Protein AF-A0A9X5REJ7-F1 (afdb_monomer)

Structure (mmCIF, N/CA/C/O backbone):
data_AF-A0A9X5REJ7-F1
#
_entry.id   AF-A0A9X5REJ7-F1
#
loop_
_atom_site.group_PDB
_atom_site.id
_atom_site.type_symbol
_atom_site.label_atom_id
_atom_site.label_alt_id
_atom_site.label_comp_id
_atom_site.label_asym_id
_atom_site.label_entity_id
_atom_site.label_seq_id
_atom_site.pdbx_PDB_ins_code
_atom_site.Cartn_x
_atom_site.Cartn_y
_atom_site.Cartn_z
_atom_site.occupancy
_atom_site.B_iso_or_equiv
_atom_site.auth_seq_id
_atom_site.auth_comp_id
_atom_site.auth_asym_id
_atom_site.auth_atom_id
_atom_site.pdbx_PDB_model_num
ATOM 1 N N . MET A 1 1 ? -12.406 -6.381 -7.201 1.00 56.72 1 MET A N 1
ATOM 2 C CA . MET A 1 1 ? -11.060 -6.439 -6.590 1.00 56.72 1 MET A CA 1
ATOM 3 C C . MET A 1 1 ? -10.412 -5.089 -6.835 1.00 56.72 1 MET A C 1
ATOM 5 O O . ME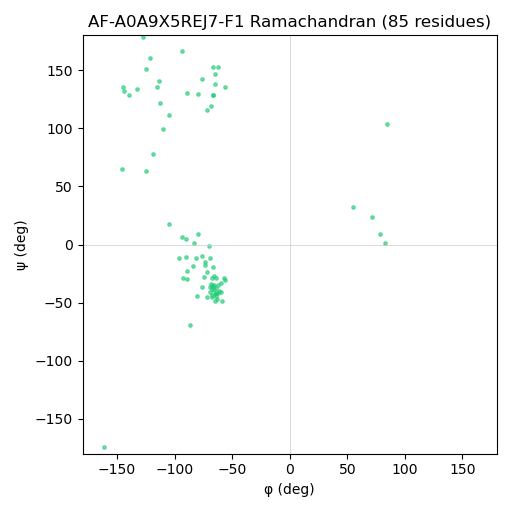T A 1 1 ? -10.488 -4.625 -7.964 1.00 56.72 1 MET A O 1
ATOM 9 N N . LEU A 1 2 ? -9.884 -4.427 -5.805 1.00 75.19 2 LEU A N 1
ATOM 10 C CA . LEU A 1 2 ? -9.185 -3.151 -5.974 1.00 75.19 2 LEU A CA 1
ATOM 11 C C . LEU A 1 2 ? -7.759 -3.424 -6.462 1.00 75.19 2 LEU A C 1
ATOM 13 O O . LEU A 1 2 ? -7.053 -4.248 -5.878 1.00 75.19 2 LEU A O 1
ATOM 17 N N . THR A 1 3 ? -7.345 -2.751 -7.534 1.00 83.94 3 THR A N 1
ATOM 18 C CA . THR A 1 3 ? -5.957 -2.795 -8.002 1.00 83.94 3 THR A CA 1
ATOM 19 C C . THR A 1 3 ? -5.102 -2.006 -7.026 1.00 83.94 3 THR A C 1
ATOM 21 O O . THR A 1 3 ? -5.279 -0.797 -6.892 1.00 83.94 3 THR A O 1
ATOM 24 N N . ALA A 1 4 ? -4.183 -2.686 -6.343 1.00 88.25 4 ALA A N 1
ATOM 25 C CA . ALA A 1 4 ? -3.261 -2.013 -5.446 1.00 88.25 4 ALA A CA 1
ATOM 26 C C . ALA A 1 4 ? -2.304 -1.117 -6.237 1.00 88.25 4 ALA A C 1
ATOM 28 O O . ALA A 1 4 ? -1.666 -1.574 -7.189 1.00 88.25 4 ALA A O 1
ATOM 29 N N . LYS A 1 5 ? -2.207 0.150 -5.830 1.00 90.56 5 LYS A N 1
ATOM 30 C CA . LYS A 1 5 ? -1.314 1.135 -6.439 1.00 90.56 5 LYS A CA 1
ATOM 31 C C . LYS A 1 5 ? -0.244 1.586 -5.450 1.00 90.56 5 LYS A C 1
ATOM 33 O O . LYS A 1 5 ? -0.543 1.863 -4.288 1.00 90.56 5 LYS A O 1
ATOM 38 N N . CYS A 1 6 ? 1.003 1.671 -5.910 1.00 91.00 6 CYS A N 1
ATOM 39 C CA . CYS A 1 6 ? 2.089 2.206 -5.099 1.00 91.00 6 CYS A CA 1
ATOM 40 C C . CYS A 1 6 ? 1.873 3.701 -4.828 1.00 91.00 6 CYS A C 1
ATOM 42 O O . CYS A 1 6 ? 1.673 4.470 -5.764 1.00 91.00 6 CYS A O 1
ATOM 44 N N . ILE A 1 7 ? 1.942 4.131 -3.569 1.00 90.06 7 ILE A N 1
ATOM 45 C CA . ILE A 1 7 ? 1.772 5.550 -3.208 1.00 90.06 7 ILE A CA 1
ATOM 46 C C . ILE A 1 7 ? 2.982 6.423 -3.580 1.00 90.06 7 ILE A C 1
ATOM 48 O O . ILE A 1 7 ? 2.849 7.638 -3.646 1.00 90.06 7 ILE A O 1
ATOM 52 N N . GLY A 1 8 ? 4.147 5.815 -3.833 1.00 88.31 8 GLY A N 1
ATOM 53 C CA . GLY A 1 8 ? 5.356 6.522 -4.263 1.00 88.31 8 GLY A CA 1
ATOM 54 C C . GLY A 1 8 ? 5.403 6.707 -5.779 1.00 88.31 8 GLY A C 1
ATOM 55 O O . GLY A 1 8 ? 5.258 7.811 -6.288 1.00 88.31 8 GLY A O 1
ATOM 56 N N . CYS A 1 9 ? 5.582 5.610 -6.516 1.00 88.50 9 CYS A N 1
ATOM 57 C CA . CYS A 1 9 ? 5.740 5.632 -7.975 1.00 88.50 9 CYS A CA 1
ATOM 58 C C . CYS A 1 9 ? 4.447 5.376 -8.764 1.00 88.50 9 CYS A C 1
ATOM 60 O O . CYS A 1 9 ? 4.424 5.550 -9.979 1.00 88.50 9 CYS A O 1
ATOM 62 N N . GLY A 1 10 ? 3.370 4.925 -8.116 1.00 88.56 10 GLY A N 1
ATOM 63 C CA . GLY A 1 10 ? 2.125 4.602 -8.809 1.00 88.56 10 GLY A CA 1
ATOM 64 C C . GLY A 1 10 ? 2.104 3.263 -9.546 1.00 88.56 10 GLY A C 1
ATOM 65 O O . GLY A 1 10 ? 1.141 3.028 -10.275 1.00 88.56 10 GLY A O 1
ATOM 66 N N . CYS A 1 11 ? 3.111 2.399 -9.370 1.00 90.81 11 CYS A N 1
ATOM 67 C CA . CYS A 1 11 ? 3.133 1.079 -9.998 1.00 90.81 11 CYS A CA 1
ATOM 68 C C . CYS A 1 11 ? 1.961 0.202 -9.537 1.00 90.81 11 CYS A C 1
ATOM 70 O O . CYS A 1 11 ? 1.438 0.361 -8.428 1.00 90.81 11 CYS A O 1
ATOM 72 N N . THR A 1 12 ? 1.563 -0.729 -10.395 1.00 88.50 12 THR A N 1
ATOM 73 C CA . THR A 1 12 ? 0.500 -1.712 -10.146 1.00 88.50 12 THR A CA 1
ATOM 74 C C . THR A 1 12 ? 1.021 -3.121 -10.428 1.00 88.50 12 THR A C 1
ATOM 76 O O . THR A 1 12 ? 2.175 -3.289 -10.814 1.00 88.50 12 THR A O 1
ATOM 79 N N . ASP A 1 13 ? 0.183 -4.139 -10.219 1.0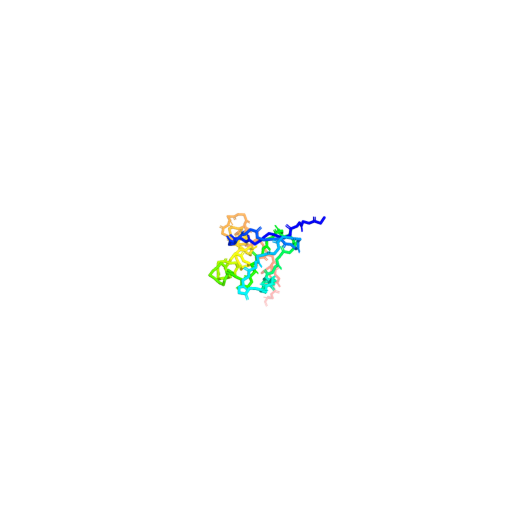0 83.06 13 ASP A N 1
ATOM 80 C CA . ASP A 1 13 ? 0.536 -5.542 -10.488 1.00 83.06 13 ASP A CA 1
ATOM 81 C C . ASP A 1 13 ? 0.911 -5.791 -11.962 1.00 83.06 13 ASP A C 1
ATOM 83 O O . ASP A 1 13 ? 1.804 -6.579 -12.251 1.00 83.06 13 ASP A O 1
ATOM 87 N N . ASP A 1 14 ? 0.274 -5.055 -12.879 1.00 83.81 14 ASP A N 1
ATOM 88 C CA . ASP A 1 14 ? 0.488 -5.164 -14.328 1.00 83.81 14 ASP A CA 1
ATOM 89 C C . ASP A 1 14 ? 1.559 -4.182 -14.845 1.00 83.81 14 ASP A C 1
ATOM 91 O O . ASP A 1 14 ? 2.269 -4.461 -15.806 1.00 83.81 14 ASP A O 1
ATOM 95 N N . HIS A 1 15 ? 1.730 -3.037 -14.173 1.00 85.06 15 HIS A N 1
ATOM 96 C CA . HIS A 1 15 ? 2.710 -2.005 -14.524 1.00 85.06 15 HIS A CA 1
ATOM 97 C C . HIS A 1 15 ? 3.715 -1.803 -13.383 1.00 85.06 15 HIS A C 1
ATOM 99 O O . HIS A 1 15 ? 3.630 -0.836 -12.618 1.00 85.06 15 HIS A O 1
ATOM 105 N N . ALA A 1 16 ? 4.676 -2.722 -13.275 1.00 86.31 16 ALA A N 1
ATOM 106 C CA . ALA A 1 16 ? 5.786 -2.627 -12.332 1.00 86.31 16 ALA A CA 1
ATOM 107 C C . ALA A 1 16 ? 6.848 -1.618 -12.806 1.00 86.31 16 ALA A C 1
ATOM 109 O O . ALA A 1 16 ? 7.170 -1.533 -13.992 1.00 86.31 16 ALA A O 1
ATOM 110 N N . CYS A 1 17 ? 7.437 -0.872 -11.868 1.00 86.69 17 CYS A N 1
ATOM 111 C CA . CYS A 1 17 ? 8.640 -0.092 -12.148 1.00 86.69 17 CYS A CA 1
ATOM 112 C C . CYS A 1 17 ? 9.804 -1.028 -12.472 1.00 86.69 17 CYS A C 1
ATOM 114 O O . CYS A 1 17 ? 9.915 -2.106 -11.895 1.00 86.69 17 CYS A O 1
ATOM 116 N N . VAL A 1 18 ? 10.699 -0.598 -13.355 1.00 84.88 18 VAL A N 1
ATOM 117 C CA . VAL A 1 18 ? 11.939 -1.321 -13.640 1.00 84.88 18 VAL A CA 1
ATOM 118 C C . VAL A 1 18 ? 13.075 -0.575 -12.961 1.00 84.88 18 VAL A C 1
ATOM 120 O O . VAL A 1 18 ? 13.412 0.538 -13.359 1.00 84.88 18 VAL A O 1
ATOM 123 N N . GLU A 1 19 ? 13.658 -1.183 -11.934 1.00 78.38 19 GLU A N 1
ATOM 124 C CA . GLU A 1 19 ? 14.806 -0.639 -11.219 1.00 78.38 19 GLU A CA 1
ATOM 125 C C . GLU A 1 19 ? 16.020 -1.526 -11.490 1.00 78.38 19 GLU A C 1
ATOM 127 O O . GLU A 1 19 ? 15.992 -2.735 -11.271 1.00 78.38 19 GLU A O 1
ATOM 132 N N . ASN A 1 20 ? 17.082 -0.931 -12.034 1.00 75.50 20 ASN A N 1
ATOM 133 C CA . ASN A 1 20 ? 18.327 -1.629 -12.364 1.00 75.50 20 ASN A CA 1
ATOM 134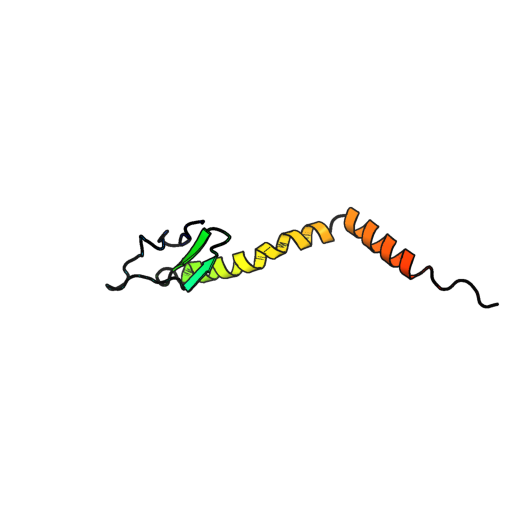 C C . ASN A 1 20 ? 18.154 -2.866 -13.281 1.00 75.50 20 ASN A C 1
ATOM 136 O O . ASN A 1 20 ? 18.887 -3.846 -13.173 1.00 75.50 20 ASN A O 1
ATOM 140 N N . GLY A 1 21 ? 17.162 -2.831 -14.179 1.00 81.12 21 GLY A N 1
ATOM 141 C CA . GLY A 1 21 ? 16.850 -3.930 -15.101 1.00 81.12 21 GLY A CA 1
ATOM 142 C C . GLY A 1 21 ? 15.987 -5.048 -14.506 1.00 81.12 21 GLY A C 1
ATOM 143 O O . GLY A 1 21 ? 15.676 -6.002 -15.215 1.00 81.12 21 GLY A O 1
ATOM 144 N N . GLN A 1 22 ? 15.565 -4.933 -13.243 1.00 83.69 22 GLN A N 1
ATOM 145 C CA . GLN A 1 22 ? 14.654 -5.877 -12.597 1.00 83.69 22 GLN A CA 1
ATOM 146 C C . GLN A 1 22 ? 13.306 -5.209 -12.287 1.00 83.69 22 GLN A C 1
ATOM 148 O O . GLN A 1 22 ? 13.272 -4.046 -11.878 1.00 83.69 22 GLN A O 1
ATOM 153 N N . PRO A 1 23 ? 12.176 -5.916 -12.471 1.00 86.81 23 PRO A N 1
ATOM 154 C CA . PRO A 1 23 ? 10.880 -5.399 -12.062 1.00 86.81 23 PRO A CA 1
ATOM 155 C C . PRO A 1 23 ? 10.833 -5.254 -10.537 1.00 86.81 23 PRO A C 1
ATOM 157 O O . PRO A 1 23 ? 11.294 -6.123 -9.792 1.00 86.81 23 PRO A O 1
ATOM 160 N N . CYS A 1 24 ? 10.264 -4.150 -10.064 1.00 88.81 24 CYS A N 1
ATOM 161 C CA . CYS A 1 24 ? 10.023 -3.936 -8.649 1.00 88.81 24 CYS A CA 1
ATOM 162 C C . CYS A 1 24 ? 8.977 -4.932 -8.136 1.00 88.81 24 CYS A C 1
ATOM 164 O O . CYS A 1 24 ? 8.088 -5.362 -8.870 1.00 88.81 24 CYS A O 1
ATOM 166 N N . HIS A 1 25 ? 9.044 -5.247 -6.849 1.00 88.25 25 HIS A N 1
ATOM 167 C CA . HIS A 1 25 ? 8.067 -6.101 -6.179 1.00 88.25 25 HIS A CA 1
ATOM 168 C C . HIS A 1 25 ? 7.407 -5.349 -5.023 1.00 88.25 25 HIS A C 1
ATOM 170 O O . HIS A 1 25 ? 7.929 -4.347 -4.530 1.00 88.25 25 HIS A O 1
ATOM 176 N N . TRP A 1 26 ? 6.245 -5.824 -4.582 1.00 90.00 26 TRP A N 1
ATOM 177 C CA . TRP A 1 26 ? 5.548 -5.261 -3.429 1.00 90.00 26 TRP A CA 1
ATOM 178 C C . TRP A 1 26 ? 6.331 -5.541 -2.141 1.00 90.00 26 TRP A C 1
ATOM 180 O O . TRP A 1 26 ? 6.506 -6.698 -1.770 1.00 90.00 26 TRP A O 1
ATOM 190 N N . LEU A 1 27 ? 6.762 -4.490 -1.436 1.00 88.62 27 LEU A N 1
ATOM 191 C CA . LEU A 1 27 ? 7.298 -4.612 -0.074 1.00 88.62 27 LEU A CA 1
ATOM 192 C C . LEU A 1 27 ? 6.158 -4.720 0.940 1.00 88.62 27 LEU A C 1
ATOM 194 O O . LEU A 1 27 ? 6.180 -5.543 1.852 1.00 88.62 27 LEU A O 1
ATOM 198 N N . ARG A 1 28 ? 5.137 -3.876 0.767 1.00 88.31 28 ARG A N 1
ATOM 199 C CA . ARG A 1 28 ? 3.923 -3.853 1.584 1.00 88.31 28 ARG A CA 1
ATOM 200 C C . ARG A 1 28 ? 2.740 -3.493 0.704 1.00 88.31 28 ARG A C 1
ATOM 202 O O . ARG A 1 28 ? 2.820 -2.569 -0.094 1.00 88.31 28 ARG A O 1
ATOM 209 N N . VAL A 1 29 ? 1.628 -4.202 0.853 1.00 88.88 29 VAL A N 1
ATOM 210 C CA . VAL A 1 29 ? 0.419 -3.946 0.067 1.00 88.88 29 VAL A CA 1
ATOM 211 C C . VAL A 1 29 ? -0.820 -4.173 0.917 1.00 88.88 29 VAL A C 1
ATOM 213 O O . VAL A 1 29 ? -0.944 -5.194 1.590 1.00 88.88 29 VAL A O 1
ATOM 216 N N . ASN A 1 30 ? -1.741 -3.218 0.878 1.00 86.88 30 ASN A N 1
ATOM 217 C CA . ASN A 1 30 ? -3.066 -3.336 1.454 1.00 86.88 30 ASN A CA 1
ATOM 218 C C . ASN A 1 30 ? -4.096 -3.405 0.321 1.00 86.88 30 ASN A C 1
ATOM 220 O O . ASN A 1 30 ? -4.503 -2.399 -0.257 1.00 86.88 30 ASN A O 1
ATOM 224 N N . ARG A 1 31 ? -4.531 -4.629 0.013 1.00 85.62 31 ARG A N 1
ATOM 225 C CA . ARG A 1 31 ? -5.528 -4.893 -1.035 1.00 85.62 31 ARG A CA 1
ATOM 226 C C . ARG A 1 31 ? -6.949 -4.486 -0.632 1.00 85.62 31 ARG A C 1
ATOM 228 O O . ARG A 1 31 ? -7.804 -4.411 -1.508 1.00 85.62 31 ARG A O 1
ATOM 235 N N . VAL A 1 32 ? -7.196 -4.239 0.658 1.00 85.06 32 VAL A N 1
ATOM 236 C CA . VAL A 1 32 ? -8.490 -3.748 1.161 1.00 85.06 32 VAL A CA 1
ATOM 237 C C . VAL A 1 32 ? -8.677 -2.290 0.759 1.00 85.06 32 VAL A C 1
ATOM 239 O O . VAL A 1 32 ? -9.712 -1.934 0.216 1.00 85.06 32 VAL A O 1
ATOM 242 N N . GLU A 1 33 ? -7.631 -1.489 0.940 1.00 82.31 33 GLU A N 1
ATOM 243 C CA . GLU A 1 33 ? -7.625 -0.055 0.628 1.00 82.31 33 GLU A CA 1
ATOM 244 C C . GLU A 1 33 ? -7.165 0.237 -0.817 1.00 82.31 33 GLU A C 1
ATOM 246 O O . GLU A 1 33 ? -7.264 1.361 -1.297 1.00 82.31 33 GLU A O 1
ATOM 251 N N . GLY A 1 34 ? -6.631 -0.762 -1.533 1.00 87.38 34 GLY A N 1
ATOM 252 C CA . GLY A 1 34 ? -6.107 -0.584 -2.893 1.00 87.38 34 GLY A CA 1
ATOM 253 C C . GLY A 1 34 ? -4.796 0.211 -2.955 1.00 87.38 34 GLY A C 1
ATOM 254 O O . GLY A 1 34 ? -4.462 0.775 -3.996 1.00 87.38 34 GLY A O 1
ATOM 255 N N . ILE A 1 35 ? -4.024 0.237 -1.868 1.00 88.12 35 ILE A N 1
ATOM 256 C CA . ILE A 1 35 ? -2.767 0.992 -1.763 1.00 88.12 35 ILE A CA 1
ATOM 257 C C . ILE A 1 35 ? -1.603 0.090 -1.352 1.00 88.12 35 ILE A C 1
ATOM 259 O O . ILE A 1 35 ? -1.779 -0.908 -0.655 1.00 88.12 35 ILE A O 1
ATOM 263 N N . GLY A 1 36 ? -0.387 0.436 -1.761 1.00 90.62 36 GLY A N 1
ATOM 264 C CA . GLY A 1 36 ? 0.820 -0.302 -1.396 1.00 90.62 36 GLY A CA 1
ATOM 265 C C . GLY A 1 36 ? 2.098 0.503 -1.586 1.00 90.62 36 GLY A C 1
ATOM 266 O O . GLY A 1 36 ? 2.067 1.683 -1.923 1.00 90.62 36 GLY A O 1
ATOM 267 N N . VAL A 1 37 ? 3.229 -0.159 -1.374 1.00 91.44 37 VAL A N 1
ATOM 268 C CA . VAL A 1 37 ? 4.581 0.357 -1.584 1.00 91.44 37 VAL A CA 1
ATOM 269 C C . VAL A 1 37 ? 5.438 -0.739 -2.213 1.00 91.44 37 VAL A C 1
ATOM 271 O O . VAL A 1 37 ? 5.488 -1.872 -1.722 1.00 91.44 37 VAL A O 1
ATOM 274 N N . CYS A 1 38 ? 6.115 -0.400 -3.307 1.00 91.94 38 CYS A N 1
ATOM 275 C CA . CYS A 1 38 ? 7.054 -1.278 -4.001 1.00 91.94 38 CYS A CA 1
ATOM 276 C C . CYS A 1 38 ? 8.504 -1.077 -3.535 1.00 91.94 38 CYS A C 1
ATOM 278 O O . CYS A 1 38 ? 8.833 -0.053 -2.938 1.00 91.94 38 CYS A O 1
ATOM 280 N N . SER A 1 39 ? 9.389 -2.004 -3.901 1.00 88.31 39 SER A N 1
ATOM 281 C CA . SER A 1 39 ? 10.820 -1.977 -3.566 1.00 88.31 39 SER A CA 1
ATOM 282 C C . SER A 1 39 ? 11.567 -0.725 -4.029 1.00 88.31 39 SER A C 1
ATOM 284 O O . SER A 1 39 ? 12.500 -0.308 -3.357 1.00 88.31 39 SER A O 1
ATOM 286 N N . SER A 1 40 ? 11.115 -0.099 -5.118 1.00 88.00 40 SER A N 1
ATOM 287 C CA . SER A 1 40 ? 11.702 1.131 -5.673 1.00 88.00 40 SER A CA 1
ATOM 288 C C . SER A 1 40 ? 11.340 2.394 -4.869 1.00 88.00 40 SER A C 1
ATOM 290 O O . SER A 1 40 ? 11.899 3.466 -5.074 1.00 88.00 40 SER A O 1
ATOM 292 N N . CYS A 1 41 ? 10.402 2.302 -3.918 1.00 88.69 41 CYS A N 1
ATOM 293 C CA . CYS A 1 41 ? 9.969 3.435 -3.093 1.00 88.69 41 CYS A CA 1
ATOM 294 C C . CYS A 1 41 ? 10.101 3.131 -1.592 1.00 88.69 41 CYS A C 1
ATOM 296 O O . CYS A 1 41 ? 9.091 3.124 -0.884 1.00 88.69 41 CYS A O 1
ATOM 298 N N . PRO A 1 42 ? 11.321 2.896 -1.073 1.00 83.69 42 PRO A N 1
ATOM 299 C CA . PRO A 1 42 ? 11.520 2.604 0.347 1.00 83.69 42 PRO A CA 1
ATOM 300 C C . PRO A 1 42 ? 11.159 3.794 1.248 1.00 83.69 42 PRO A C 1
ATOM 302 O O . PRO A 1 42 ? 10.735 3.592 2.379 1.00 83.69 42 PRO A O 1
ATOM 305 N N . ASP A 1 43 ? 11.262 5.023 0.743 1.00 84.81 43 ASP A N 1
ATOM 306 C CA . ASP A 1 43 ? 10.905 6.238 1.485 1.00 84.81 43 ASP A CA 1
ATOM 307 C C . ASP A 1 43 ? 9.400 6.283 1.818 1.00 84.81 43 ASP A C 1
ATOM 309 O O . ASP A 1 43 ? 8.988 6.471 2.965 1.00 84.81 43 ASP A O 1
ATOM 313 N N . ALA A 1 44 ? 8.568 5.934 0.832 1.00 85.38 44 ALA A N 1
ATOM 314 C CA . ALA A 1 44 ? 7.120 5.843 0.991 1.00 85.38 44 ALA A CA 1
ATOM 315 C C . ALA A 1 44 ? 6.683 4.703 1.935 1.00 85.38 44 ALA A C 1
ATOM 317 O O . ALA A 1 44 ? 5.568 4.725 2.461 1.00 85.38 44 ALA A O 1
ATOM 318 N N . LEU A 1 45 ? 7.552 3.712 2.185 1.00 84.94 45 LEU A N 1
ATOM 319 C CA . LEU A 1 45 ? 7.283 2.599 3.102 1.00 84.94 45 LEU A CA 1
ATOM 320 C C . LEU A 1 45 ? 7.058 3.094 4.533 1.00 84.94 45 LEU A C 1
ATOM 322 O O . LEU A 1 45 ? 6.161 2.601 5.218 1.00 84.94 45 LEU A O 1
ATOM 326 N N . ASN A 1 46 ? 7.846 4.080 4.970 1.00 82.25 46 ASN A N 1
ATOM 327 C CA . ASN A 1 46 ? 7.741 4.639 6.314 1.00 82.25 46 ASN A CA 1
ATOM 328 C C . ASN A 1 46 ? 6.388 5.344 6.509 1.00 82.25 46 ASN A C 1
ATOM 330 O O . ASN A 1 46 ? 5.694 5.116 7.496 1.00 82.25 46 ASN A O 1
ATOM 334 N N . GLN A 1 47 ? 5.953 6.109 5.507 1.00 80.19 47 GLN A N 1
ATOM 335 C CA . GLN A 1 47 ? 4.642 6.766 5.485 1.00 80.19 47 GLN A CA 1
ATOM 336 C C . GLN A 1 47 ? 3.474 5.763 5.458 1.00 80.19 47 GLN A C 1
ATOM 338 O O . GLN A 1 47 ? 2.445 5.963 6.111 1.00 80.19 47 GLN A O 1
ATOM 343 N N . PHE A 1 48 ? 3.638 4.653 4.732 1.00 82.38 48 PHE A N 1
ATOM 344 C CA . PHE A 1 48 ? 2.652 3.572 4.664 1.00 82.38 48 PHE A CA 1
ATOM 345 C C . PHE A 1 48 ? 2.510 2.807 5.995 1.00 82.38 48 PHE A C 1
ATOM 347 O O . PHE A 1 48 ? 1.424 2.347 6.365 1.00 82.38 48 PHE A O 1
ATOM 354 N N . ALA A 1 49 ? 3.611 2.659 6.735 1.00 73.38 49 ALA A N 1
ATOM 355 C CA . ALA A 1 49 ? 3.606 2.036 8.054 1.00 73.38 49 ALA A CA 1
ATOM 356 C C . ALA A 1 49 ? 2.855 2.889 9.088 1.00 73.38 49 ALA A C 1
ATOM 358 O O . ALA A 1 49 ? 2.116 2.330 9.898 1.00 73.38 49 ALA A O 1
ATOM 359 N N . SER A 1 50 ? 2.983 4.217 9.035 1.00 66.75 50 SER A N 1
ATOM 360 C CA . SER A 1 50 ? 2.240 5.131 9.917 1.00 66.75 50 SER A CA 1
ATOM 361 C C . SER A 1 50 ? 0.738 5.131 9.613 1.00 66.75 50 SER A C 1
ATOM 363 O O . SER A 1 50 ? -0.084 4.932 10.503 1.00 66.75 50 SER A O 1
ATOM 365 N N . THR A 1 51 ? 0.359 5.192 8.333 1.00 64.12 51 THR A N 1
ATOM 366 C CA . THR A 1 51 ? -1.060 5.179 7.916 1.00 64.12 51 THR A CA 1
ATOM 367 C C . THR A 1 51 ? -1.797 3.882 8.263 1.00 64.12 51 THR A C 1
ATOM 369 O O . THR A 1 51 ? -2.995 3.908 8.534 1.00 64.12 51 THR A O 1
ATOM 372 N N . SER A 1 52 ? -1.100 2.741 8.321 1.00 59.25 52 SER A N 1
ATOM 373 C CA . SER A 1 52 ? -1.705 1.467 8.747 1.00 59.25 52 SER A CA 1
ATOM 374 C C . SER A 1 52 ? -2.010 1.409 10.250 1.00 59.25 52 SER A C 1
ATOM 376 O O . SER A 1 52 ? -2.845 0.613 10.669 1.00 59.25 52 SER A O 1
ATOM 378 N N . GLN A 1 53 ? -1.313 2.208 11.062 1.00 53.88 53 GLN A N 1
ATOM 379 C CA . GLN A 1 53 ? -1.495 2.257 12.516 1.00 53.88 53 GLN A CA 1
ATOM 380 C C . GLN A 1 53 ? -2.562 3.290 12.900 1.00 53.88 53 GLN A C 1
ATOM 382 O O . GLN A 1 53 ? -3.311 3.087 13.853 1.00 53.88 53 GLN A O 1
ATOM 387 N N . GLU A 1 54 ? -2.708 4.349 12.102 1.00 51.91 54 GLU A N 1
ATOM 388 C CA . GLU A 1 54 ? -3.680 5.414 12.357 1.00 51.91 54 GLU A CA 1
ATOM 389 C C . GLU A 1 54 ? -5.119 5.104 11.917 1.00 51.91 54 GLU A C 1
ATOM 391 O O . GLU A 1 54 ? -6.048 5.765 12.374 1.00 51.91 5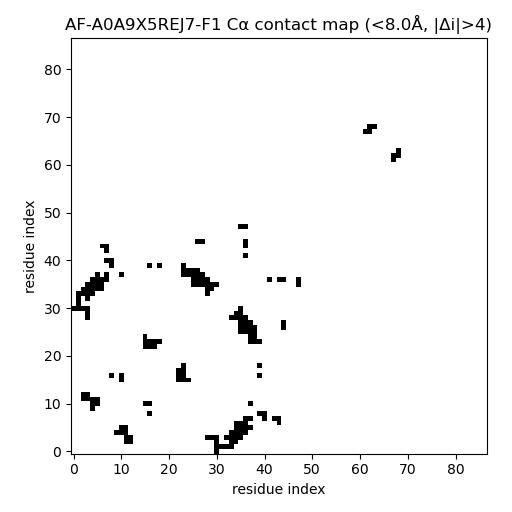4 GLU A O 1
ATOM 396 N N . GLN A 1 55 ? -5.370 4.039 11.152 1.00 48.44 55 GLN A N 1
ATOM 397 C CA . GLN A 1 55 ? -6.743 3.566 10.887 1.00 48.44 55 GLN A CA 1
ATOM 398 C C . GLN A 1 55 ? -7.415 2.936 12.134 1.00 48.44 55 GLN A C 1
ATOM 400 O O . GLN A 1 55 ? -8.585 2.564 12.094 1.00 48.44 55 GLN A O 1
ATOM 405 N N . ALA A 1 56 ? -6.711 2.869 13.272 1.00 49.41 56 ALA A N 1
ATOM 406 C CA . ALA A 1 56 ? -7.288 2.624 14.597 1.00 49.41 56 ALA A CA 1
ATOM 407 C C . ALA A 1 56 ? -7.691 3.919 15.346 1.00 49.41 56 ALA A C 1
ATOM 409 O O . ALA A 1 56 ? -8.109 3.857 16.501 1.00 49.41 56 ALA A O 1
ATOM 410 N N . THR A 1 57 ? -7.589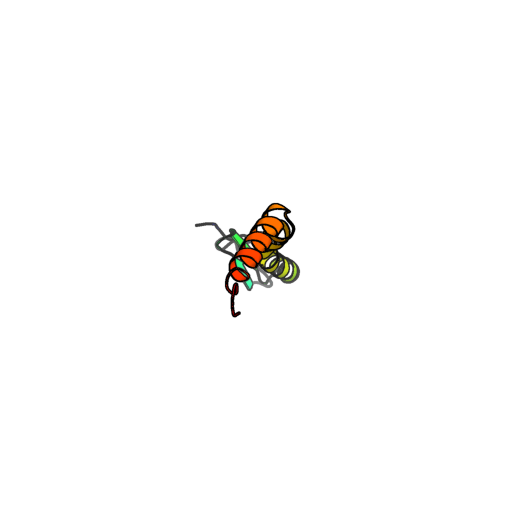 5.102 14.727 1.00 46.47 57 THR A N 1
ATOM 411 C CA . THR A 1 57 ? -7.835 6.398 15.400 1.00 46.47 57 THR A CA 1
ATOM 412 C C . THR A 1 57 ? -9.264 6.924 15.265 1.00 46.47 57 THR A C 1
ATOM 414 O O . THR A 1 57 ? -9.571 7.988 15.784 1.00 46.47 57 THR A O 1
ATOM 417 N N . GLY A 1 58 ? -10.195 6.155 14.689 1.00 48.84 58 GLY A N 1
ATOM 418 C CA . GLY A 1 58 ? -11.630 6.421 14.877 1.00 48.84 58 GLY A CA 1
ATOM 419 C C . GLY A 1 58 ? -12.118 6.124 16.306 1.00 48.84 58 GLY A C 1
ATOM 420 O O . GLY A 1 58 ? -13.235 6.479 16.673 1.00 48.84 58 GLY A O 1
ATOM 421 N N . GLN A 1 59 ? -11.296 5.455 17.121 1.00 52.88 59 GLN A N 1
ATOM 422 C CA . GLN A 1 59 ? -11.657 5.032 18.473 1.00 52.88 59 GLN A CA 1
ATOM 423 C C . GLN A 1 59 ? -11.337 6.079 19.555 1.00 52.88 59 GLN A C 1
ATOM 425 O O . GLN A 1 59 ? -11.976 6.065 20.610 1.00 52.88 59 GLN A O 1
ATOM 430 N N . ASP A 1 60 ? -10.396 6.998 19.308 1.00 51.81 60 ASP A N 1
ATOM 431 C CA . ASP A 1 60 ? -10.010 8.015 20.299 1.00 51.81 60 ASP A CA 1
ATOM 432 C C . ASP A 1 60 ? -11.049 9.146 20.400 1.00 51.81 60 ASP A C 1
ATOM 434 O O . ASP A 1 60 ? -11.402 9.578 21.500 1.00 51.81 60 ASP A O 1
ATOM 438 N N . ASP A 1 61 ? -11.655 9.525 19.270 1.00 57.09 61 ASP A N 1
ATOM 439 C CA . ASP A 1 61 ? -12.680 10.575 19.232 1.00 57.09 61 ASP A CA 1
ATOM 440 C C . ASP A 1 61 ? -13.972 10.139 19.954 1.00 57.09 61 ASP A C 1
ATOM 442 O O . ASP A 1 61 ? -14.507 10.847 20.813 1.00 57.09 61 ASP A O 1
ATOM 446 N N . TYR A 1 62 ? -14.414 8.893 19.731 1.00 57.88 62 TYR A N 1
ATOM 447 C CA . TYR A 1 62 ? -15.602 8.350 20.399 1.00 57.88 62 TYR A CA 1
ATOM 448 C C . TYR A 1 62 ? -15.411 8.202 21.917 1.00 57.88 62 TYR A C 1
ATOM 450 O O . TYR A 1 62 ? -16.342 8.456 22.681 1.00 57.88 62 TYR A O 1
ATOM 458 N N . ARG A 1 63 ? -14.197 7.859 22.382 1.00 61.94 63 ARG A N 1
ATOM 459 C CA . ARG A 1 63 ? -13.881 7.759 23.818 1.00 61.94 63 ARG A CA 1
ATOM 460 C C . ARG A 1 63 ? -13.907 9.121 24.520 1.00 61.94 63 ARG A C 1
ATOM 462 O O . ARG A 1 63 ? -14.187 9.182 25.720 1.00 61.94 63 ARG A O 1
ATOM 469 N N . ASN A 1 64 ? -13.613 10.215 23.814 1.00 63.22 64 ASN A N 1
ATOM 470 C CA . ASN A 1 64 ? -13.679 11.556 24.399 1.00 63.22 64 ASN A CA 1
ATOM 471 C C . ASN A 1 64 ? -15.096 12.157 24.369 1.00 63.22 64 ASN A C 1
ATOM 473 O O . ASN A 1 64 ? -15.396 13.055 25.168 1.00 63.22 64 ASN A O 1
ATOM 477 N N . SER A 1 65 ? -15.979 11.624 23.517 1.00 66.12 65 SER A N 1
ATOM 478 C CA . SER A 1 65 ? -17.357 12.089 23.376 1.00 66.12 65 SER A CA 1
ATOM 479 C C . SER A 1 65 ? -18.128 12.050 24.709 1.00 66.12 65 SER A C 1
ATOM 481 O O . SER A 1 65 ? -18.044 11.066 25.455 1.00 66.12 65 SER A O 1
ATOM 483 N N . PRO A 1 66 ? -18.894 13.106 25.046 1.00 69.94 66 PRO A N 1
ATOM 484 C CA . PRO A 1 66 ? -19.713 13.147 26.260 1.00 69.94 66 PRO A CA 1
ATOM 485 C C . PRO A 1 66 ? -20.707 11.977 26.362 1.00 69.94 66 PRO A C 1
ATOM 487 O O . PRO A 1 66 ? -20.941 11.483 27.464 1.00 69.94 66 PRO A O 1
ATOM 490 N N . GLU A 1 6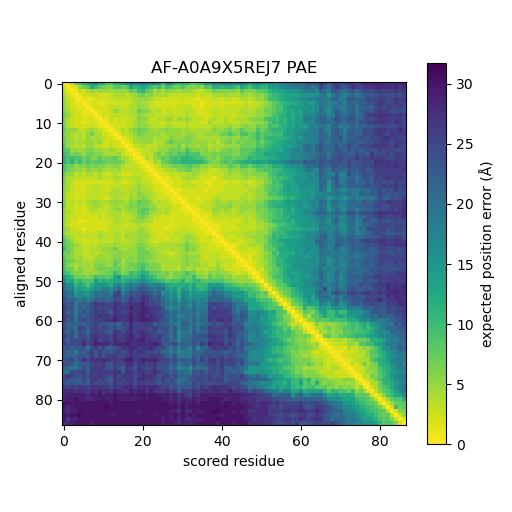7 ? -21.196 11.466 25.229 1.00 73.06 67 GLU A N 1
ATOM 491 C CA . GLU A 1 67 ? -22.074 10.288 25.154 1.00 73.06 67 GLU A CA 1
ATOM 492 C C . GLU A 1 67 ? -21.408 9.028 25.747 1.00 73.06 67 GLU A C 1
ATOM 494 O O . GLU A 1 67 ? -22.024 8.267 26.495 1.00 73.06 67 GLU A O 1
ATOM 499 N N . TRP A 1 68 ? -20.112 8.822 25.479 1.00 75.88 68 TRP A N 1
ATOM 500 C CA . TRP A 1 68 ? -19.349 7.695 26.025 1.00 75.88 68 TRP A CA 1
ATOM 501 C C . TRP A 1 68 ? -19.133 7.824 27.538 1.00 75.88 68 TRP A C 1
ATOM 503 O O . TRP A 1 68 ? -19.188 6.832 28.272 1.00 75.88 68 TRP A O 1
ATOM 513 N N . LYS A 1 69 ? -18.920 9.052 28.025 1.00 74.2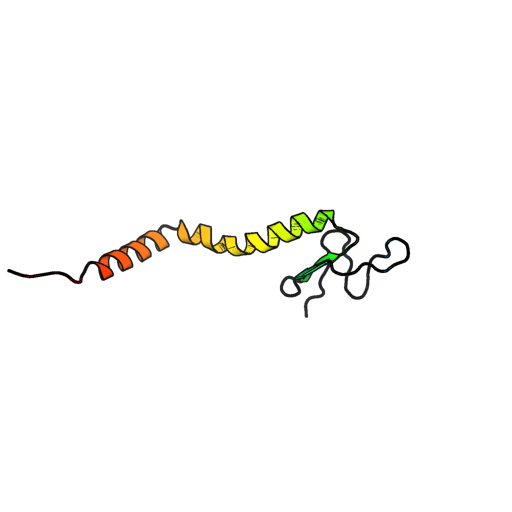5 69 LYS A N 1
ATOM 514 C CA . LYS A 1 69 ? -18.753 9.333 29.459 1.00 74.25 69 LYS A CA 1
ATOM 515 C C . LYS A 1 69 ? -20.042 9.041 30.240 1.00 74.25 69 LYS A C 1
ATOM 517 O O . LYS A 1 69 ? -19.950 8.457 31.323 1.00 74.25 69 LYS A O 1
ATOM 522 N N . ASP A 1 70 ? -21.220 9.358 29.693 1.00 79.06 70 ASP A N 1
ATOM 523 C CA . ASP A 1 70 ? -22.520 8.988 30.288 1.00 79.06 70 ASP A CA 1
ATOM 524 C C . ASP A 1 70 ? -22.718 7.465 30.310 1.00 79.06 70 ASP A C 1
ATOM 526 O O . ASP A 1 70 ? -22.989 6.874 31.359 1.00 79.06 70 ASP A O 1
ATOM 530 N N . PHE A 1 71 ? -22.475 6.802 29.177 1.00 74.12 71 PHE A N 1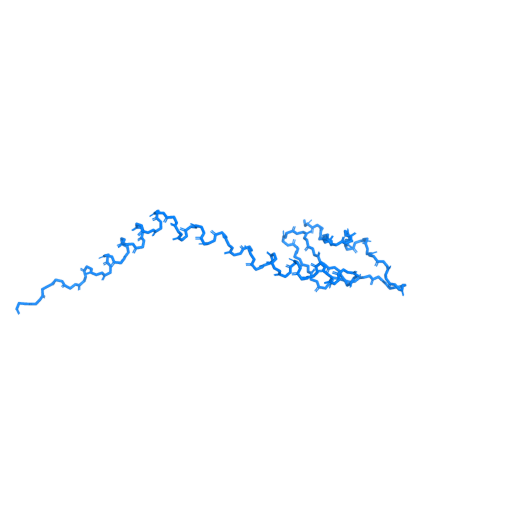
ATOM 531 C CA . PHE A 1 71 ? -22.594 5.350 29.053 1.00 74.12 71 PHE A CA 1
ATOM 532 C C . PHE A 1 71 ? -21.681 4.591 30.033 1.00 74.12 71 PHE A C 1
ATOM 534 O O . PHE A 1 71 ? -22.147 3.721 30.776 1.00 74.12 71 PHE A O 1
ATOM 541 N N . SER A 1 72 ? -20.396 4.958 30.110 1.00 75.12 72 SER A N 1
ATOM 542 C CA . SER A 1 72 ? -19.435 4.358 31.048 1.00 75.12 72 SER A CA 1
ATOM 543 C C . SER A 1 72 ? -19.822 4.601 32.512 1.00 75.12 72 SER A C 1
ATOM 545 O O . SER A 1 72 ? -19.615 3.730 33.365 1.00 75.12 72 SER A O 1
ATOM 547 N N . SER A 1 73 ? -20.404 5.764 32.820 1.00 75.88 73 SER A N 1
ATOM 548 C CA . SER A 1 73 ? -20.877 6.099 34.170 1.00 75.88 73 SER A CA 1
ATOM 549 C C . SER A 1 73 ? -22.097 5.267 34.564 1.00 75.88 73 SER A C 1
ATOM 551 O O . SER A 1 73 ? -22.168 4.755 35.681 1.00 75.88 73 SER A O 1
ATOM 553 N N . ARG A 1 74 ? -23.036 5.058 33.633 1.00 75.12 74 ARG A N 1
ATOM 554 C CA . ARG A 1 74 ? -24.222 4.211 33.837 1.00 75.12 74 ARG A CA 1
ATOM 555 C C . ARG A 1 74 ? -23.851 2.751 34.070 1.00 75.12 74 ARG A C 1
ATOM 557 O O . ARG A 1 74 ? -24.400 2.137 34.980 1.00 75.12 74 ARG A O 1
ATOM 564 N 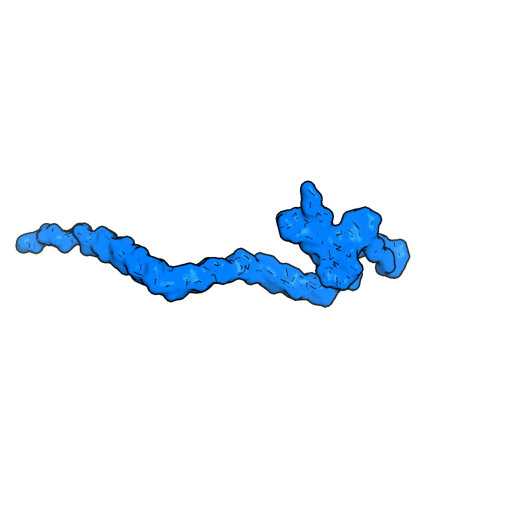N . ILE A 1 75 ? -22.888 2.219 33.316 1.00 73.44 75 ILE A N 1
ATOM 565 C CA . ILE A 1 75 ? -22.366 0.861 33.536 1.00 73.44 75 ILE A CA 1
ATOM 566 C C . ILE A 1 75 ? -21.693 0.753 34.911 1.00 73.44 75 ILE A C 1
ATOM 568 O O . ILE A 1 75 ? -21.985 -0.176 35.662 1.00 73.44 75 ILE A O 1
ATOM 572 N N . SER A 1 76 ? -20.841 1.715 35.277 1.00 68.31 76 SER A N 1
ATOM 573 C CA . SER A 1 76 ? -20.145 1.708 36.575 1.00 68.31 76 SER A CA 1
ATOM 574 C C . SER A 1 76 ? -21.123 1.775 37.756 1.00 68.31 76 SER A C 1
ATOM 576 O O . SER A 1 76 ? -20.988 1.026 38.723 1.00 68.31 76 SER A O 1
ATOM 578 N N . ASN A 1 77 ? -22.163 2.608 37.658 1.00 64.75 77 ASN A N 1
ATOM 579 C CA . ASN A 1 77 ? -23.215 2.706 38.673 1.00 64.75 77 ASN A CA 1
ATOM 580 C C . ASN A 1 77 ? -24.085 1.443 38.756 1.00 64.75 77 ASN A C 1
ATOM 582 O O . ASN A 1 77 ? -24.482 1.052 39.852 1.00 64.75 77 ASN A O 1
ATOM 586 N N . ALA A 1 78 ? -24.352 0.777 37.628 1.00 64.69 78 ALA A N 1
ATOM 587 C CA . ALA A 1 78 ? -25.091 -0.485 37.608 1.00 64.69 78 ALA A CA 1
ATOM 588 C C . ALA A 1 78 ? -24.314 -1.624 38.294 1.00 64.69 78 ALA A C 1
ATOM 590 O O . ALA A 1 78 ? -24.910 -2.442 38.992 1.00 64.69 78 ALA A O 1
ATOM 591 N N . LEU A 1 79 ? -22.984 -1.645 38.161 1.00 61.88 79 LEU A N 1
ATOM 592 C CA . LEU A 1 79 ? -22.123 -2.635 38.819 1.00 61.88 79 LEU A CA 1
ATOM 593 C C . LEU A 1 79 ? -21.960 -2.377 40.330 1.00 61.88 79 LEU A C 1
ATOM 595 O O . LEU A 1 79 ? -21.816 -3.323 41.103 1.00 61.88 79 LEU A O 1
ATOM 599 N N . CYS A 1 80 ? -22.069 -1.123 40.780 1.00 53.94 80 CYS A N 1
ATOM 600 C CA . CYS A 1 80 ? -22.063 -0.763 42.205 1.00 53.94 80 CYS A CA 1
ATOM 601 C C . CYS A 1 80 ? -23.435 -0.908 42.903 1.00 53.94 80 CYS A C 1
ATOM 603 O O . CYS A 1 80 ? -23.543 -0.662 44.105 1.00 53.94 80 CYS A O 1
ATOM 605 N N . GLY A 1 81 ? -24.478 -1.361 42.198 1.00 49.25 81 GLY A N 1
ATOM 606 C CA . GLY A 1 81 ? -25.824 -1.589 42.743 1.00 49.25 81 GLY A CA 1
ATOM 607 C C . GLY A 1 81 ? -26.017 -2.899 43.522 1.00 49.25 81 GLY A C 1
ATOM 608 O O . GLY A 1 81 ? -27.147 -3.252 43.849 1.00 49.25 81 GLY A O 1
ATOM 609 N N . GLY A 1 82 ? -24.944 -3.640 43.818 1.00 52.88 82 GLY A N 1
ATOM 610 C CA . GLY A 1 82 ? -25.010 -4.997 44.370 1.00 52.88 82 GLY A CA 1
ATOM 611 C C . GLY A 1 82 ? -24.684 -5.167 45.856 1.00 52.88 82 GLY A C 1
ATOM 612 O O . GLY A 1 82 ? -24.384 -6.289 46.256 1.00 52.88 82 GLY A O 1
ATOM 613 N N . ARG A 1 83 ? -24.689 -4.122 46.701 1.00 46.28 83 ARG A N 1
ATOM 614 C CA . ARG A 1 83 ? -24.521 -4.332 48.156 1.00 46.28 83 ARG A CA 1
ATOM 615 C C . ARG A 1 83 ? -25.299 -3.356 49.032 1.00 46.28 83 ARG A C 1
ATOM 617 O O . ARG A 1 83 ? -24.728 -2.599 49.808 1.00 46.28 83 ARG A O 1
ATOM 624 N N . SER A 1 84 ? -26.625 -3.427 48.949 1.00 52.47 84 SER A N 1
ATOM 625 C CA . SER A 1 84 ? -27.477 -2.988 50.057 1.00 52.47 84 SER A CA 1
ATOM 626 C C . SER A 1 84 ? -27.735 -4.144 51.027 1.00 52.47 84 SER A C 1
ATOM 628 O O . SER A 1 84 ? -28.208 -5.198 50.619 1.00 52.47 84 SER A O 1
ATOM 630 N N . LYS A 1 85 ? -27.509 -3.852 52.315 1.00 48.25 85 LYS A N 1
ATOM 631 C CA . LYS A 1 85 ? -27.967 -4.540 53.538 1.00 48.25 85 LYS A CA 1
ATOM 632 C C . LYS A 1 85 ? -27.162 -5.742 54.049 1.00 48.25 85 LYS A C 1
ATOM 634 O O . LYS A 1 85 ? -27.392 -6.879 53.665 1.00 48.25 85 LYS A O 1
ATOM 639 N N . ALA A 1 86 ? -26.390 -5.493 55.103 1.00 36.41 86 ALA A N 1
ATOM 640 C CA . ALA A 1 86 ? -26.432 -6.345 56.287 1.00 36.41 86 ALA A CA 1
ATOM 641 C C . ALA A 1 86 ? -26.520 -5.431 57.517 1.00 36.41 86 ALA A C 1
ATOM 643 O O . ALA A 1 86 ? -25.891 -4.377 57.559 1.00 36.41 86 ALA A O 1
ATOM 644 N N . LYS A 1 87 ? -27.441 -5.807 58.396 1.00 43.28 87 LYS A N 1
ATOM 645 C CA . LYS A 1 87 ? -27.899 -5.125 59.604 1.00 43.28 87 LYS A CA 1
ATOM 646 C C . LYS A 1 87 ? -26.861 -5.214 60.719 1.00 43.28 87 LYS A C 1
ATOM 648 O O . LYS A 1 87 ? -26.112 -6.214 60.706 1.00 43.28 87 LYS A O 1
#

Sequence (87 aa):
MLTAKCIGCGCTDDHACVENGQPCHWLRVNRVEGIGVCSSCPDALNQFASTSQEQATGQDDYRNSPEWKDFSSRISNALCGGRSKAK

Mean predicted aligned error: 14.15 Å

Foldseek 3Di:
DAFAAEPAPRATPVRFDQDPNRGWDFPFTDVVVSYGHTPVCVVVVVVVVVVVVCVVVVVVVVCVDPVVVVVVVVVVVVVVPPDDDDD

Secondary structure (DSSP, 8-state):
----EETTT---SSS--EETTEE--EEEEETTTTEEEETT-HHHHHHHHHHHHHTTTHHHHHHHSHHHHHHHHHHHHHHTTS-----

Solvent-accessible surface area (backbone atoms only — not comparable to full-atom values): 5271 Å² total; per-residue (Å²): 133,57,72,38,29,19,79,63,83,56,32,33,92,90,50,54,50,72,56,97,89,38,72,45,48,78,75,46,73,39,59,89,81,23,36,30,25,33,60,86,28,63,75,46,41,60,60,52,56,53,58,68,60,52,75,64,51,76,56,59,60,53,64,68,33,69,68,44,53,53,53,55,48,53,53,53,53,61,69,67,67,78,77,83,85,82,135

Radius of gyration: 23.98 Å; Cα contacts (8 Å, |Δi|>4): 91; chains: 1; bounding box: 46×20×75 Å

pLDDT: mean 74.35, std 15.08, range [36.41, 91.94]